Protein AF-A0A9W6PNG7-F1 (afdb_monomer_lite)

Secondary structure (DSSP, 8-state):
-------TTPPPPHHHHHHHHHHHTT--HHHHHHHTT--HHHHHHHHHHHHHHHT-SSHHHHHHHHHHHHHHTS--

pLDDT: mean 88.77, std 13.76, range [39.22, 96.94]

Organism: NCBI:txid2065

Radius of gyration: 12.69 Å; chains: 1; bounding box: 43×22×30 Å

Foldseek 3Di:
DDDDDQLAQDDQDPLLLVLLVVVLVVDDLVNVCVVVVHDSVVSVVSLVNLCSHNVHPDSVRSSVSSVVVVVVPDDD

InterPro domains:
  IPR000792 Transcription regulator LuxR, C-terminal [PF00196] (10-64)
  IPR000792 Transcription regulator LuxR, C-terminal [SM00421] (9-66)
  IPR016032 Signal transduction response regulator, C-terminal effector [SSF46894] (8-69)
  IPR036388 Winged helix-like DNA-binding domain superfamily [G3DSA:1.10.10.10] (2-73)

Structure (mmCIF, N/CA/C/O backbone):
data_AF-A0A9W6PNG7-F1
#
_entry.id   AF-A0A9W6PNG7-F1
#
loop_
_atom_site.group_PDB
_atom_site.id
_atom_site.type_symbol
_atom_site.label_atom_id
_atom_site.label_alt_id
_atom_site.label_comp_id
_atom_site.label_asym_id
_atom_site.label_entity_id
_atom_site.label_seq_id
_atom_site.pdbx_PDB_ins_code
_atom_site.Cartn_x
_atom_site.Cartn_y
_atom_site.Cartn_z
_atom_site.occupancy
_atom_site.B_iso_or_equiv
_atom_site.auth_seq_id
_atom_site.auth_comp_id
_atom_site.auth_asym_id
_atom_site.auth_atom_id
_atom_site.pdbx_PDB_model_num
ATOM 1 N N . MET A 1 1 ? 23.313 -7.329 9.440 1.00 39.22 1 MET A N 1
ATOM 2 C CA . MET A 1 1 ? 21.877 -7.559 9.169 1.00 39.22 1 MET A CA 1
ATOM 3 C C . MET A 1 1 ? 21.121 -6.294 9.548 1.00 39.22 1 MET A C 1
ATOM 5 O O . MET A 1 1 ? 20.892 -6.066 10.726 1.00 39.22 1 MET A O 1
ATOM 9 N N . SER A 1 2 ? 20.843 -5.408 8.589 1.00 43.09 2 SER A N 1
ATOM 10 C CA . SER A 1 2 ? 20.198 -4.119 8.869 1.00 43.09 2 SER A CA 1
ATOM 11 C C . SER A 1 2 ? 18.727 -4.340 9.215 1.00 43.09 2 SER A C 1
ATOM 13 O O . SER A 1 2 ? 17.945 -4.704 8.341 1.00 43.09 2 SER A O 1
ATOM 15 N N . ASN A 1 3 ? 18.368 -4.146 10.483 1.00 49.56 3 ASN A N 1
ATOM 16 C CA . ASN A 1 3 ? 16.989 -4.089 10.954 1.00 49.56 3 ASN A CA 1
ATOM 17 C C . ASN A 1 3 ? 16.396 -2.734 10.524 1.00 49.56 3 ASN A C 1
ATOM 19 O O . ASN A 1 3 ? 16.847 -1.712 11.037 1.00 49.56 3 ASN A O 1
ATOM 23 N N . PRO A 1 4 ? 15.473 -2.659 9.549 1.00 60.16 4 PRO A N 1
ATOM 24 C CA . PRO A 1 4 ? 14.931 -1.377 9.139 1.00 60.16 4 PRO A CA 1
ATOM 25 C C . PRO A 1 4 ? 13.814 -0.981 10.104 1.00 60.16 4 PRO A C 1
ATOM 27 O O . PRO A 1 4 ? 12.815 -1.692 10.221 1.00 60.16 4 PRO A O 1
ATOM 30 N N . GLU A 1 5 ? 13.977 0.159 10.770 1.00 59.09 5 GLU A N 1
ATOM 31 C CA . G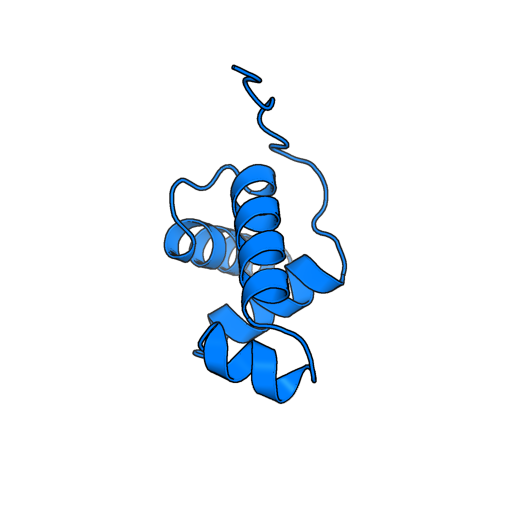LU A 1 5 ? 12.957 0.750 11.635 1.00 59.09 5 GLU A CA 1
ATOM 32 C C . GLU A 1 5 ? 11.572 0.795 10.955 1.00 59.09 5 GLU A C 1
ATOM 34 O O . GLU A 1 5 ? 11.461 1.039 9.741 1.00 59.09 5 GLU A O 1
ATOM 39 N N . PRO A 1 6 ? 10.486 0.556 11.710 1.00 59.19 6 PRO A N 1
ATOM 40 C CA . PRO A 1 6 ? 9.140 0.683 11.182 1.00 59.19 6 PRO A CA 1
ATOM 41 C C . PRO A 1 6 ? 8.863 2.150 10.825 1.00 59.19 6 PRO A C 1
ATOM 43 O O . PRO A 1 6 ? 8.745 2.994 11.703 1.00 59.19 6 PRO A O 1
ATOM 46 N N . LEU A 1 7 ? 8.663 2.451 9.535 1.00 75.56 7 LEU A N 1
ATOM 47 C CA . LEU A 1 7 ? 8.247 3.780 9.036 1.00 75.56 7 LEU A CA 1
ATOM 48 C C . LEU A 1 7 ? 6.793 4.143 9.419 1.00 75.56 7 LEU A C 1
ATOM 50 O O . LEU A 1 7 ? 6.153 4.945 8.736 1.00 75.56 7 LEU A O 1
ATOM 54 N N . ARG A 1 8 ? 6.241 3.499 10.452 1.00 75.88 8 ARG A N 1
ATOM 55 C CA . ARG A 1 8 ? 4.842 3.614 10.867 1.00 75.88 8 ARG A CA 1
ATOM 56 C C . ARG A 1 8 ? 4.490 5.078 11.118 1.00 75.88 8 ARG A C 1
ATOM 58 O O . ARG A 1 8 ? 5.199 5.770 11.837 1.00 75.88 8 ARG A O 1
ATOM 65 N N . GLY A 1 9 ? 3.392 5.531 10.519 1.00 76.06 9 GLY A N 1
ATOM 66 C CA . GLY A 1 9 ? 2.900 6.902 10.680 1.00 76.06 9 GLY A CA 1
ATOM 67 C C . GLY A 1 9 ? 3.524 7.928 9.731 1.00 76.06 9 GLY A C 1
ATOM 68 O O . GLY A 1 9 ? 3.079 9.072 9.716 1.00 76.06 9 GLY A O 1
ATOM 69 N N . GLN A 1 10 ? 4.495 7.549 8.889 1.00 88.50 10 GLN A N 1
ATOM 70 C CA . GLN A 1 10 ? 4.939 8.438 7.815 1.00 88.50 10 GLN A CA 1
ATOM 71 C C . GLN A 1 10 ? 3.874 8.561 6.718 1.00 88.50 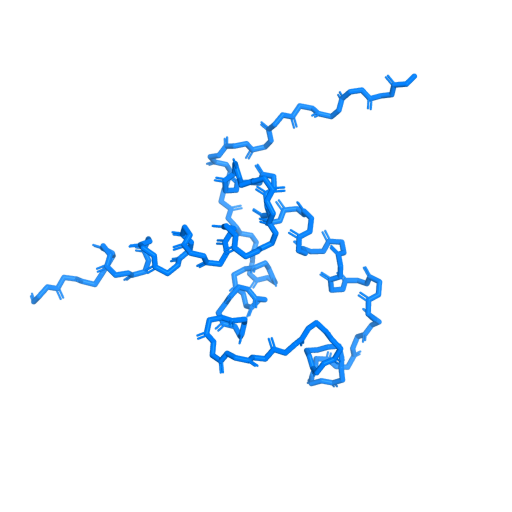10 GLN A C 1
ATOM 73 O O . GLN A 1 10 ? 3.246 7.560 6.352 1.00 88.50 10 GLN A O 1
ATOM 78 N N . PRO A 1 11 ? 3.723 9.752 6.110 1.00 90.12 11 PRO A N 1
ATOM 79 C CA . PRO A 1 11 ? 2.788 9.942 5.017 1.00 90.12 11 PRO A CA 1
ATOM 80 C C . PRO A 1 11 ? 3.162 9.074 3.810 1.00 90.12 11 PRO A C 1
ATOM 82 O O . PRO A 1 11 ? 4.337 8.881 3.458 1.00 90.12 11 PRO A O 1
ATOM 85 N N . LEU A 1 12 ? 2.132 8.548 3.150 1.00 93.25 12 LEU A N 1
ATOM 86 C CA . LEU A 1 12 ? 2.282 7.849 1.882 1.00 93.25 12 LEU A CA 1
ATOM 87 C C . LEU A 1 12 ? 2.742 8.833 0.803 1.00 93.25 12 LEU A C 1
ATOM 89 O O . LEU A 1 12 ? 2.224 9.938 0.662 1.00 93.25 12 LEU A O 1
ATOM 93 N N . SER A 1 13 ? 3.720 8.404 0.013 1.00 94.75 13 SER A N 1
ATOM 94 C CA . SER A 1 13 ? 4.168 9.140 -1.169 1.00 94.75 13 SER A CA 1
ATOM 95 C C . SER A 1 13 ? 3.057 9.125 -2.227 1.00 94.75 13 SER A C 1
ATOM 97 O O . SER A 1 13 ? 2.323 8.137 -2.299 1.00 94.75 13 SER A O 1
ATOM 99 N N . PRO A 1 14 ? 3.004 10.083 -3.169 1.00 93.69 14 PRO A N 1
ATOM 100 C CA . PRO A 1 14 ? 1.998 10.078 -4.238 1.00 93.69 14 PRO A CA 1
ATOM 101 C C . PRO A 1 14 ? 1.937 8.759 -5.028 1.00 93.69 14 PRO A C 1
ATOM 103 O O . PRO A 1 14 ? 0.858 8.259 -5.349 1.00 93.69 14 PRO A O 1
ATOM 106 N N . GLY A 1 15 ? 3.095 8.141 -5.288 1.00 93.25 15 GLY A N 1
ATOM 107 C CA . GLY A 1 15 ? 3.174 6.839 -5.957 1.00 93.25 15 GLY A CA 1
ATOM 108 C C . GLY A 1 15 ? 2.716 5.651 -5.100 1.00 93.25 15 GLY A C 1
ATOM 109 O O . GLY A 1 15 ? 2.260 4.654 -5.650 1.00 93.25 15 GLY A O 1
ATOM 110 N N . GLU A 1 16 ? 2.819 5.741 -3.773 1.00 95.69 16 GLU A N 1
ATOM 111 C CA . GLU A 1 16 ? 2.339 4.714 -2.834 1.00 95.69 16 GLU A CA 1
ATOM 112 C C . GLU A 1 16 ? 0.821 4.824 -2.655 1.00 95.69 16 GLU A C 1
ATOM 114 O O . GLU A 1 16 ? 0.121 3.820 -2.752 1.00 95.69 16 GLU A O 1
ATOM 119 N N . THR A 1 17 ? 0.307 6.048 -2.516 1.00 96.00 17 THR A N 1
ATOM 120 C CA . THR A 1 17 ? -1.132 6.345 -2.502 1.00 96.00 17 THR A CA 1
ATOM 121 C C . THR A 1 17 ? -1.798 5.901 -3.801 1.00 96.00 17 THR A C 1
ATOM 123 O O . THR A 1 17 ? -2.818 5.220 -3.778 1.00 96.00 17 THR A O 1
ATOM 126 N N . THR A 1 18 ? -1.195 6.222 -4.951 1.00 95.44 18 THR A N 1
ATOM 127 C CA . THR A 1 18 ? -1.700 5.789 -6.263 1.00 95.44 18 THR A CA 1
ATOM 128 C C . THR A 1 18 ? -1.745 4.268 -6.365 1.00 95.44 18 THR A C 1
ATOM 130 O O . THR A 1 18 ? -2.726 3.720 -6.864 1.00 95.44 18 THR A O 1
ATOM 133 N N . LEU A 1 19 ? -0.705 3.585 -5.874 1.00 96.31 19 LEU A N 1
ATOM 134 C CA . LEU A 1 19 ? -0.660 2.128 -5.840 1.00 96.31 19 LEU A CA 1
ATOM 135 C C . LEU A 1 19 ? -1.815 1.559 -5.018 1.00 96.31 19 LEU A C 1
ATOM 137 O O . LEU A 1 19 ? -2.586 0.766 -5.547 1.00 96.31 19 LEU 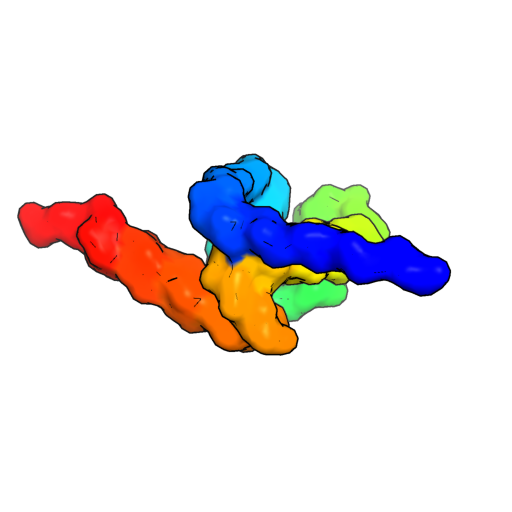A O 1
ATOM 141 N N . LEU A 1 20 ? -1.966 1.993 -3.766 1.00 96.62 20 LEU A N 1
ATOM 142 C CA . LEU A 1 20 ? -3.008 1.484 -2.873 1.00 96.62 20 LEU A CA 1
ATOM 143 C C . LEU A 1 20 ? -4.411 1.775 -3.409 1.00 96.62 20 LEU A C 1
ATOM 145 O O . LEU A 1 20 ? -5.260 0.890 -3.386 1.00 96.62 20 LEU A O 1
ATOM 149 N N . ARG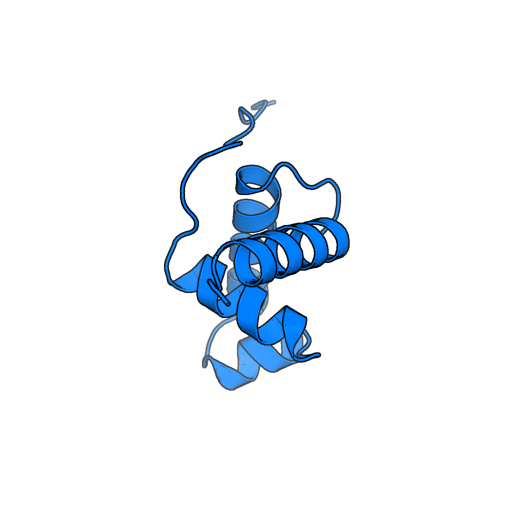 A 1 21 ? -4.632 2.957 -3.995 1.00 95.94 21 ARG A N 1
ATOM 150 C CA . ARG A 1 21 ? -5.899 3.311 -4.648 1.00 95.94 21 ARG A CA 1
ATOM 151 C C . ARG A 1 21 ? -6.258 2.352 -5.781 1.00 95.94 21 ARG A C 1
ATOM 153 O O . ARG A 1 21 ? -7.390 1.884 -5.848 1.00 95.94 21 ARG A O 1
ATOM 160 N N . TYR A 1 22 ? -5.319 2.019 -6.661 1.00 96.50 22 TYR A N 1
ATOM 161 C CA . TYR A 1 22 ? -5.604 1.050 -7.721 1.00 96.50 22 TYR A CA 1
ATOM 162 C C . TYR A 1 22 ? -5.810 -0.367 -7.168 1.00 96.50 22 TYR A C 1
ATOM 164 O O . TYR A 1 22 ? -6.675 -1.089 -7.655 1.00 96.50 22 TYR A O 1
ATOM 172 N N . LEU A 1 23 ? -5.082 -0.763 -6.120 1.00 95.81 23 LEU A N 1
ATOM 173 C CA . LEU A 1 23 ? -5.319 -2.055 -5.471 1.00 95.81 23 LEU A CA 1
ATOM 174 C C . LEU A 1 23 ? -6.723 -2.134 -4.846 1.00 95.81 23 LEU A C 1
ATOM 176 O O . LEU A 1 23 ? -7.393 -3.146 -5.017 1.00 95.81 23 LEU A O 1
ATOM 180 N N . THR A 1 24 ? -7.227 -1.056 -4.227 1.00 95.94 24 THR A N 1
ATOM 181 C CA . THR A 1 24 ? -8.622 -1.009 -3.733 1.00 95.94 24 THR A CA 1
ATOM 182 C C . THR A 1 24 ? -9.670 -1.126 -4.844 1.00 95.94 24 THR A C 1
ATOM 184 O O . THR A 1 24 ? -10.816 -1.458 -4.573 1.00 95.94 24 THR A O 1
ATOM 187 N N . GLN A 1 25 ? -9.286 -0.880 -6.099 1.00 93.88 25 GLN A N 1
ATOM 188 C CA . GLN A 1 25 ? -10.143 -1.022 -7.280 1.00 93.88 25 GLN A CA 1
ATOM 189 C C . GLN A 1 25 ? -10.023 -2.407 -7.944 1.00 93.88 25 GLN A C 1
ATOM 191 O O . GLN A 1 25 ? -10.566 -2.609 -9.026 1.00 93.88 25 GLN A O 1
ATOM 196 N N . GLY A 1 26 ? -9.291 -3.350 -7.339 1.00 95.06 26 GLY A N 1
ATOM 197 C CA . GLY A 1 26 ? -9.133 -4.715 -7.851 1.00 95.06 26 GLY A CA 1
ATOM 198 C C . GLY A 1 26 ? -7.993 -4.902 -8.855 1.00 95.06 26 GLY A C 1
ATOM 199 O O . GLY A 1 26 ? -7.868 -5.969 -9.454 1.00 95.06 26 GLY A O 1
ATOM 200 N N . TYR A 1 27 ? -7.130 -3.901 -9.053 1.00 94.94 27 TYR A N 1
ATOM 201 C CA . TYR A 1 27 ? -5.957 -4.086 -9.905 1.00 94.94 27 TYR A CA 1
ATOM 202 C C . TYR A 1 27 ? -4.915 -4.982 -9.232 1.00 94.94 27 TYR A C 1
ATOM 204 O O . TYR A 1 27 ? -4.695 -4.925 -8.025 1.00 94.94 27 TYR A O 1
ATOM 212 N N . THR A 1 28 ? -4.187 -5.753 -10.039 1.00 94.81 28 THR A N 1
ATOM 213 C CA . THR A 1 28 ? -3.029 -6.525 -9.575 1.00 94.81 28 THR A CA 1
ATOM 214 C C . THR A 1 28 ? -1.737 -5.720 -9.707 1.00 94.81 28 THR A C 1
ATOM 216 O O . THR A 1 28 ? -1.637 -4.782 -10.498 1.00 94.81 28 THR A O 1
ATOM 219 N N . VAL A 1 29 ? -0.689 -6.125 -8.985 1.00 92.38 29 VAL A N 1
ATOM 220 C CA . VAL A 1 29 ? 0.662 -5.535 -9.099 1.00 92.38 29 VAL A CA 1
ATOM 221 C C . VAL A 1 29 ? 1.193 -5.600 -10.537 1.00 92.38 29 VAL A C 1
ATOM 223 O O . VAL A 1 29 ? 1.816 -4.648 -11.007 1.00 92.38 29 VAL A O 1
ATOM 226 N N . ALA A 1 30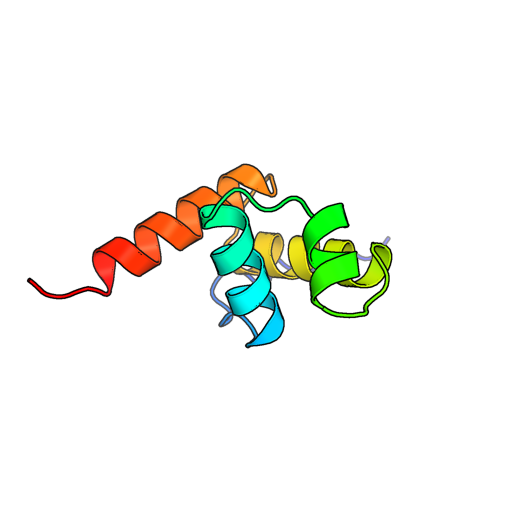 ? 0.939 -6.709 -11.239 1.00 93.31 30 ALA A N 1
ATOM 227 C CA . ALA A 1 30 ? 1.325 -6.877 -12.638 1.00 93.31 30 ALA A CA 1
ATOM 228 C C . ALA A 1 30 ? 0.528 -5.937 -13.556 1.00 93.31 30 ALA A C 1
ATOM 230 O O . ALA A 1 30 ? 1.121 -5.232 -14.370 1.00 93.31 30 ALA A O 1
ATOM 231 N N . GLY A 1 31 ? -0.793 -5.850 -13.362 1.00 94.69 31 GLY A N 1
ATOM 232 C CA . GLY A 1 31 ? -1.646 -4.915 -14.099 1.00 94.69 31 GLY A CA 1
ATOM 233 C C . GLY A 1 31 ? -1.248 -3.454 -13.875 1.00 94.69 31 GLY A C 1
ATOM 234 O O . GLY A 1 31 ? -1.203 -2.674 -14.823 1.00 94.69 31 GLY A O 1
ATOM 235 N N . LEU A 1 32 ? -0.867 -3.087 -12.647 1.00 94.19 32 LEU A N 1
ATOM 236 C CA . LEU A 1 32 ? -0.338 -1.757 -12.339 1.00 94.19 32 LEU A CA 1
ATOM 237 C C . LEU A 1 32 ? 0.976 -1.463 -13.055 1.00 94.19 32 LEU A C 1
ATOM 239 O O . LEU A 1 32 ? 1.184 -0.339 -13.500 1.00 94.19 32 LEU A O 1
ATOM 243 N N . ALA A 1 33 ? 1.881 -2.441 -13.111 1.00 95.44 33 ALA A N 1
ATOM 244 C CA . ALA A 1 33 ? 3.174 -2.273 -13.760 1.00 95.44 33 ALA A CA 1
ATOM 245 C C . ALA A 1 33 ? 2.987 -1.914 -15.240 1.00 95.44 33 ALA A C 1
ATOM 247 O O . ALA A 1 33 ? 3.555 -0.927 -15.705 1.00 95.44 33 ALA A O 1
ATOM 248 N N . LEU A 1 34 ? 2.103 -2.647 -15.924 1.00 96.00 34 LEU A N 1
ATOM 249 C CA . LEU A 1 34 ? 1.717 -2.373 -17.307 1.00 96.00 34 LEU A CA 1
ATOM 250 C C . LEU A 1 34 ? 1.039 -1.005 -17.441 1.00 96.00 34 LEU A C 1
ATOM 252 O O . LEU A 1 34 ? 1.467 -0.183 -18.245 1.00 96.00 34 LEU A O 1
ATOM 256 N N . ARG A 1 35 ? 0.035 -0.723 -16.602 1.00 91.94 35 ARG A N 1
ATOM 257 C CA . ARG A 1 35 ? -0.734 0.531 -16.650 1.00 91.94 35 ARG A CA 1
ATOM 258 C C . ARG A 1 35 ? 0.127 1.775 -16.422 1.00 91.94 35 ARG A C 1
ATOM 260 O O . ARG A 1 35 ? -0.136 2.813 -17.013 1.00 91.94 35 ARG A O 1
ATOM 267 N N . LEU A 1 36 ? 1.123 1.687 -15.544 1.00 89.75 36 LEU A N 1
ATOM 268 C CA . LEU A 1 36 ? 2.004 2.803 -15.190 1.00 89.75 36 LEU A CA 1
ATOM 269 C C . LEU A 1 36 ? 3.287 2.851 -16.034 1.00 89.75 36 LEU A C 1
ATOM 271 O O . LEU A 1 36 ? 4.153 3.673 -15.740 1.00 89.75 36 LEU A O 1
ATOM 275 N N . GLY A 1 37 ? 3.460 1.953 -17.013 1.00 94.12 37 GLY A N 1
ATOM 276 C CA . GLY A 1 37 ? 4.679 1.880 -17.826 1.00 94.12 37 GLY A CA 1
ATOM 277 C C . GLY A 1 37 ? 5.946 1.655 -16.993 1.00 94.12 37 GLY A C 1
ATOM 278 O O . GLY A 1 37 ? 6.998 2.223 -17.276 1.00 94.12 37 GLY A O 1
ATOM 279 N N . THR A 1 38 ? 5.855 0.879 -15.908 1.00 95.00 38 THR A N 1
ATOM 280 C CA . THR A 1 38 ? 6.961 0.673 -14.964 1.00 95.00 38 THR A CA 1
ATOM 281 C C . THR A 1 38 ? 7.245 -0.806 -14.730 1.00 95.00 38 THR A C 1
ATOM 283 O O . THR A 1 38 ? 6.448 -1.683 -15.044 1.00 95.00 38 THR A O 1
ATOM 286 N N . ARG A 1 39 ? 8.400 -1.113 -14.137 1.00 95.69 39 ARG A N 1
ATOM 287 C CA . ARG A 1 39 ? 8.785 -2.497 -13.835 1.00 95.69 39 ARG A CA 1
ATOM 288 C C . ARG A 1 39 ? 7.988 -3.026 -12.644 1.00 95.69 39 ARG A C 1
ATOM 290 O O . ARG A 1 39 ? 7.835 -2.332 -11.638 1.00 95.69 39 ARG A O 1
ATOM 297 N N . ALA A 1 40 ? 7.588 -4.297 -12.694 1.00 94.69 40 ALA A N 1
ATOM 298 C CA . ALA A 1 40 ? 6.914 -4.963 -11.575 1.00 94.69 40 ALA A CA 1
ATOM 299 C C . ALA A 1 40 ? 7.722 -4.879 -10.265 1.00 94.69 40 ALA A C 1
ATOM 301 O O . ALA A 1 40 ? 7.150 -4.678 -9.196 1.00 94.69 40 ALA A O 1
ATOM 302 N N . ALA A 1 41 ? 9.057 -4.943 -10.344 1.00 95.81 41 ALA A N 1
ATOM 303 C CA . ALA A 1 41 ? 9.946 -4.751 -9.197 1.00 95.81 41 ALA A CA 1
ATOM 304 C C . ALA A 1 41 ? 9.765 -3.375 -8.525 1.00 95.81 41 ALA A C 1
ATOM 306 O O . ALA A 1 41 ? 9.736 -3.280 -7.298 1.00 95.81 41 ALA A O 1
ATOM 307 N N . THR A 1 42 ? 9.563 -2.315 -9.312 1.00 94.88 42 THR A N 1
ATOM 308 C CA . THR A 1 42 ? 9.293 -0.966 -8.800 1.00 94.88 42 THR A CA 1
ATOM 309 C C . THR A 1 42 ? 7.962 -0.915 -8.056 1.00 94.88 42 THR A C 1
ATOM 311 O O . THR A 1 42 ? 7.883 -0.337 -6.972 1.00 94.88 42 THR A O 1
ATOM 314 N N . VAL A 1 43 ? 6.921 -1.551 -8.601 1.00 95.75 43 VAL A N 1
ATOM 315 C CA . VAL A 1 43 ? 5.604 -1.640 -7.950 1.00 95.75 43 VAL A CA 1
ATOM 316 C C . VAL A 1 43 ? 5.703 -2.428 -6.640 1.00 95.75 43 VAL A C 1
ATOM 318 O O . VAL A 1 43 ? 5.206 -1.965 -5.617 1.00 95.75 43 VAL A O 1
ATOM 321 N N . ARG A 1 44 ? 6.428 -3.556 -6.625 1.00 95.81 44 ARG A N 1
ATOM 322 C CA . ARG A 1 44 ? 6.677 -4.356 -5.409 1.00 95.81 44 ARG A CA 1
ATOM 323 C C . ARG A 1 44 ? 7.413 -3.559 -4.330 1.00 95.81 44 ARG A C 1
ATOM 325 O O . ARG A 1 44 ? 7.002 -3.582 -3.175 1.00 95.81 44 ARG A O 1
ATOM 332 N N . ARG A 1 45 ? 8.439 -2.786 -4.702 1.00 95.94 45 ARG A N 1
ATOM 333 C CA . ARG A 1 45 ? 9.165 -1.916 -3.760 1.00 95.94 45 ARG A CA 1
ATOM 334 C C . ARG A 1 45 ? 8.264 -0.826 -3.172 1.00 95.94 45 ARG A C 1
ATOM 336 O O . ARG A 1 45 ? 8.355 -0.533 -1.983 1.00 95.94 45 ARG A O 1
ATOM 343 N N . ARG A 1 46 ? 7.383 -0.225 -3.982 1.00 94.81 46 ARG A N 1
ATOM 344 C CA . ARG A 1 46 ? 6.380 0.740 -3.492 1.00 94.81 46 ARG A CA 1
ATOM 345 C C . ARG A 1 46 ? 5.381 0.074 -2.546 1.00 94.81 46 ARG A C 1
ATOM 347 O O . ARG A 1 46 ? 5.097 0.639 -1.498 1.00 94.81 46 ARG A O 1
ATOM 354 N N . ALA A 1 47 ? 4.903 -1.125 -2.878 1.00 95.88 47 ALA A N 1
ATOM 355 C CA . ALA A 1 47 ? 4.006 -1.901 -2.024 1.00 95.88 47 ALA A CA 1
ATOM 356 C C . ALA A 1 47 ? 4.648 -2.224 -0.664 1.00 95.88 47 ALA A C 1
ATOM 358 O O . ALA A 1 47 ? 4.015 -2.059 0.376 1.00 95.88 47 ALA A O 1
ATOM 359 N N . GLU A 1 48 ? 5.926 -2.609 -0.651 1.00 96.00 48 GLU A N 1
ATOM 360 C CA . GLU A 1 48 ? 6.668 -2.855 0.585 1.00 96.00 48 GLU A CA 1
ATOM 361 C C . GLU A 1 48 ? 6.791 -1.594 1.450 1.00 96.00 48 GLU A C 1
ATOM 363 O O . GLU A 1 48 ? 6.551 -1.648 2.658 1.00 96.00 48 GLU A O 1
ATOM 368 N N . ARG A 1 49 ? 7.134 -0.451 0.845 1.00 95.00 49 ARG A N 1
ATOM 369 C CA . ARG A 1 49 ? 7.218 0.827 1.564 1.00 95.00 49 ARG A CA 1
ATOM 370 C C . ARG A 1 49 ? 5.866 1.258 2.120 1.00 95.00 49 ARG A C 1
ATOM 372 O O . ARG A 1 49 ? 5.786 1.588 3.299 1.00 95.00 49 ARG A O 1
ATOM 379 N N . ALA A 1 50 ? 4.813 1.186 1.309 1.00 95.62 50 ALA A N 1
ATOM 380 C CA . ALA A 1 50 ? 3.451 1.497 1.728 1.00 95.62 50 ALA A CA 1
ATOM 381 C C . ALA A 1 50 ? 3.017 0.625 2.917 1.00 95.62 50 ALA A C 1
ATOM 383 O O . ALA A 1 50 ? 2.533 1.145 3.919 1.00 95.62 50 ALA A O 1
ATOM 384 N N . ARG A 1 51 ? 3.291 -0.686 2.855 1.00 96.00 51 ARG A N 1
ATOM 385 C CA . ARG A 1 51 ? 3.038 -1.630 3.951 1.00 96.00 51 ARG A CA 1
ATOM 386 C C . ARG A 1 51 ? 3.744 -1.203 5.240 1.00 96.00 51 ARG A C 1
ATOM 388 O O 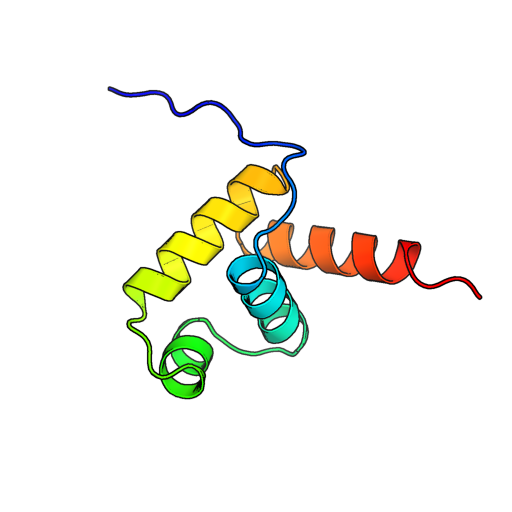. ARG A 1 51 ? 3.108 -1.146 6.287 1.00 96.00 51 ARG A O 1
ATOM 395 N N . ARG A 1 52 ? 5.039 -0.874 5.168 1.00 94.69 52 ARG A N 1
ATOM 396 C CA . ARG A 1 52 ? 5.818 -0.430 6.340 1.00 94.69 52 ARG A CA 1
ATOM 397 C C . ARG A 1 52 ? 5.273 0.872 6.933 1.00 94.69 52 ARG A C 1
ATOM 399 O O . ARG A 1 52 ? 5.162 0.967 8.150 1.00 94.69 52 ARG A O 1
ATOM 406 N N . LYS A 1 53 ? 4.889 1.834 6.088 1.00 94.56 53 LYS A N 1
ATOM 407 C CA . LYS A 1 53 ? 4.329 3.129 6.514 1.00 94.56 53 LYS A CA 1
ATOM 408 C C . LYS A 1 53 ? 2.963 3.012 7.184 1.00 94.56 53 LYS A C 1
ATOM 410 O O . LYS A 1 53 ? 2.716 3.657 8.198 1.00 94.56 53 LYS A O 1
ATOM 415 N N . LEU A 1 54 ? 2.107 2.137 6.659 1.00 93.62 54 LEU A N 1
ATOM 416 C CA . LEU A 1 54 ? 0.806 1.825 7.255 1.00 93.62 54 LEU A CA 1
ATOM 417 C C . LEU A 1 54 ? 0.908 0.865 8.446 1.00 93.62 54 LEU A C 1
ATOM 419 O O . LEU A 1 54 ? -0.075 0.637 9.138 1.00 93.62 54 LEU A O 1
ATOM 423 N N . GLY A 1 55 ? 2.084 0.287 8.696 1.00 93.69 55 GLY A N 1
ATOM 424 C CA . GLY A 1 55 ? 2.272 -0.685 9.766 1.00 93.69 55 GLY A CA 1
ATOM 425 C C . GLY A 1 55 ? 1.627 -2.044 9.512 1.00 93.69 55 GLY A C 1
ATOM 426 O O . GLY A 1 55 ? 1.462 -2.813 10.459 1.00 93.69 55 GLY A O 1
ATOM 427 N N . ALA A 1 56 ? 1.300 -2.347 8.260 1.00 94.75 56 ALA A N 1
ATOM 428 C CA . ALA A 1 56 ? 0.675 -3.593 7.858 1.00 94.75 56 ALA A CA 1
ATOM 429 C C . ALA A 1 56 ? 1.674 -4.761 7.804 1.00 94.75 56 ALA A C 1
ATOM 431 O O . ALA A 1 56 ? 2.876 -4.596 7.594 1.00 94.75 56 ALA A O 1
ATOM 432 N N . THR A 1 57 ? 1.156 -5.974 7.956 1.00 93.94 57 THR A N 1
ATOM 433 C CA . THR A 1 57 ? 1.919 -7.232 7.893 1.00 93.94 57 THR A CA 1
ATOM 434 C C . THR A 1 57 ? 1.937 -7.816 6.484 1.00 93.94 57 THR A C 1
ATOM 436 O O . THR A 1 57 ? 2.942 -8.379 6.046 1.00 93.94 57 THR A O 1
ATOM 439 N N . THR A 1 58 ? 0.871 -7.597 5.718 1.00 95.88 58 THR A N 1
ATOM 440 C CA . THR A 1 58 ? 0.718 -8.034 4.327 1.00 95.88 58 THR A CA 1
ATOM 441 C C . THR A 1 58 ? 0.314 -6.857 3.439 1.00 95.88 58 THR A C 1
ATOM 443 O O . THR A 1 58 ? -0.042 -5.784 3.928 1.00 95.88 58 THR A O 1
ATOM 446 N N . LEU A 1 59 ? 0.409 -7.031 2.117 1.00 95.31 59 LEU A N 1
ATOM 447 C CA . LEU A 1 59 ? -0.088 -6.024 1.178 1.00 95.31 59 LEU A CA 1
ATOM 448 C C . LEU A 1 59 ? -1.610 -5.880 1.279 1.00 95.31 59 LEU A C 1
ATOM 450 O O . LEU A 1 59 ? -2.103 -4.762 1.266 1.00 95.31 59 LEU A O 1
ATOM 454 N N . ASP A 1 60 ? -2.329 -6.989 1.438 1.00 96.19 60 ASP A N 1
ATOM 455 C CA . ASP A 1 60 ? -3.783 -6.983 1.616 1.00 96.19 60 ASP A CA 1
ATOM 456 C C . ASP A 1 60 ? -4.201 -6.186 2.864 1.00 96.19 60 ASP A C 1
ATOM 458 O O . ASP A 1 60 ? -4.997 -5.255 2.773 1.00 96.19 60 ASP A O 1
ATOM 462 N N . HIS A 1 61 ? -3.530 -6.423 3.996 1.00 96.75 61 HIS A N 1
ATOM 463 C CA . HIS A 1 61 ? -3.728 -5.640 5.216 1.00 96.75 61 HIS A CA 1
ATOM 464 C C . HIS A 1 61 ? -3.440 -4.141 4.984 1.00 96.75 61 HIS A C 1
ATOM 466 O O . HIS A 1 61 ? -4.174 -3.281 5.463 1.00 96.75 61 HIS A O 1
ATOM 472 N N . ALA A 1 62 ? -2.418 -3.794 4.192 1.00 96.62 62 ALA A N 1
ATOM 473 C CA . ALA A 1 62 ? -2.144 -2.400 3.834 1.00 96.62 62 ALA A CA 1
ATOM 474 C C . ALA A 1 62 ? -3.276 -1.774 2.995 1.00 96.62 62 ALA A C 1
ATOM 476 O O . ALA A 1 62 ? -3.625 -0.613 3.200 1.00 96.62 62 ALA A O 1
ATOM 477 N N . VAL A 1 63 ? -3.866 -2.537 2.070 1.00 96.94 63 VAL A N 1
ATOM 478 C CA . VAL A 1 63 ? -5.011 -2.108 1.250 1.00 96.94 63 VAL A CA 1
ATOM 479 C C . VAL A 1 63 ? -6.247 -1.880 2.123 1.00 96.94 63 VAL A C 1
ATOM 481 O O . VAL A 1 63 ? -6.911 -0.855 1.972 1.00 96.94 63 VAL A O 1
ATOM 484 N N . GLN A 1 64 ? -6.515 -2.774 3.079 1.00 96.62 64 GLN A N 1
ATOM 485 C CA . GLN A 1 64 ? -7.612 -2.633 4.041 1.00 96.62 64 GLN A CA 1
ATOM 486 C C . GLN A 1 64 ? -7.459 -1.380 4.915 1.00 96.62 64 GLN A C 1
ATOM 488 O O . GLN A 1 64 ? -8.397 -0.591 5.014 1.00 96.62 64 GLN A O 1
ATOM 493 N N . LEU A 1 65 ? -6.275 -1.154 5.500 1.00 95.31 65 LEU A N 1
ATOM 494 C CA . LEU A 1 65 ? -6.002 0.044 6.306 1.00 95.31 65 LEU A CA 1
ATOM 495 C C . LEU A 1 65 ? -6.166 1.328 5.488 1.00 95.31 65 LEU A C 1
ATOM 497 O O . LEU A 1 65 ? -6.762 2.294 5.961 1.00 95.31 65 LEU A O 1
ATOM 501 N N . TYR A 1 66 ? -5.678 1.335 4.246 1.00 95.75 66 TYR A N 1
ATOM 502 C CA . TYR A 1 66 ? -5.846 2.477 3.354 1.00 95.75 66 TYR A CA 1
ATOM 503 C C . TYR A 1 66 ? -7.324 2.748 3.042 1.00 95.75 66 TYR A C 1
ATOM 505 O O . TYR A 1 66 ? -7.770 3.888 3.133 1.00 95.75 66 TYR A O 1
ATOM 513 N N . ALA A 1 67 ? -8.113 1.714 2.734 1.00 95.31 67 ALA A N 1
ATOM 514 C CA . ALA A 1 67 ? -9.546 1.864 2.486 1.00 95.31 67 ALA A CA 1
ATOM 515 C C . ALA A 1 67 ? -10.289 2.448 3.704 1.00 95.31 67 ALA A C 1
ATOM 517 O O . ALA A 1 67 ? -11.120 3.342 3.543 1.00 95.31 67 ALA A O 1
ATOM 518 N N . GLN A 1 68 ? -9.943 2.007 4.919 1.00 94.12 68 GLN A N 1
ATOM 519 C CA . GLN A 1 68 ? -10.501 2.546 6.166 1.00 94.12 68 GLN A CA 1
ATOM 520 C C . GLN A 1 68 ? -10.155 4.031 6.358 1.00 94.12 68 GLN A C 1
ATOM 522 O O . GLN A 1 68 ? -11.036 4.825 6.681 1.00 94.12 68 GLN A O 1
ATOM 527 N N . GLN A 1 69 ? -8.903 4.431 6.100 1.00 91.50 69 GLN A N 1
ATOM 528 C CA . GLN A 1 69 ? -8.480 5.838 6.165 1.00 91.50 69 GLN A CA 1
ATOM 529 C C . GLN A 1 69 ? -9.264 6.719 5.182 1.00 91.50 69 GLN A C 1
ATOM 531 O O . GLN A 1 69 ? -9.708 7.805 5.546 1.00 91.50 69 GLN A O 1
ATOM 536 N N . GLN A 1 70 ? -9.483 6.239 3.954 1.00 91.12 70 GLN A N 1
ATOM 537 C CA . GLN A 1 70 ? -10.245 6.969 2.937 1.00 91.12 70 GLN A CA 1
ATOM 538 C C . GLN A 1 70 ? -11.731 7.097 3.302 1.00 91.12 70 GLN A C 1
ATOM 540 O O . GLN A 1 70 ? -12.340 8.128 3.023 1.00 91.12 70 GLN A O 1
ATOM 545 N N . ALA A 1 71 ? -12.312 6.070 3.930 1.00 87.56 71 ALA A N 1
ATOM 546 C CA . ALA A 1 71 ? -13.683 6.117 4.430 1.00 87.56 71 ALA A CA 1
ATOM 547 C C . ALA A 1 71 ? -13.832 7.111 5.594 1.00 87.56 71 ALA A C 1
ATOM 549 O O . ALA A 1 71 ? -14.791 7.876 5.614 1.00 87.56 71 ALA A O 1
ATOM 550 N N . ALA A 1 72 ? -12.865 7.147 6.517 1.00 85.62 72 ALA A N 1
ATOM 551 C CA . ALA A 1 72 ? -12.848 8.088 7.638 1.00 85.62 72 ALA A CA 1
ATOM 552 C C . ALA A 1 72 ? -12.609 9.546 7.201 1.00 85.62 72 ALA A C 1
ATOM 554 O O . ALA A 1 72 ? -13.130 10.469 7.819 1.00 85.62 72 ALA A O 1
ATOM 555 N N . ALA A 1 73 ? -11.839 9.760 6.129 1.00 80.06 73 ALA A N 1
ATOM 556 C CA . ALA A 1 73 ? -11.525 11.087 5.599 1.00 80.06 73 ALA A CA 1
ATOM 557 C C . ALA A 1 73 ? -12.651 11.715 4.760 1.00 80.06 73 ALA A C 1
ATOM 559 O O . ALA A 1 73 ? -12.538 12.878 4.376 1.00 80.06 73 ALA A O 1
ATOM 560 N N . ARG A 1 74 ? -13.716 10.970 4.438 1.00 70.81 74 ARG A N 1
ATOM 561 C CA . ARG A 1 74 ? -14.867 11.483 3.690 1.00 70.81 74 ARG A CA 1
ATOM 562 C C . ARG A 1 74 ? -15.930 11.971 4.686 1.00 70.81 74 ARG A C 1
ATOM 564 O O . ARG A 1 74 ? -16.666 11.133 5.207 1.00 70.81 74 ARG A O 1
ATOM 571 N N . PRO A 1 75 ? -16.023 13.284 4.981 1.00 55.03 75 PRO A N 1
ATOM 572 C CA . PRO A 1 75 ? -17.119 13.801 5.791 1.00 55.03 75 PRO A CA 1
ATOM 573 C C . PRO A 1 75 ? -18.451 13.538 5.077 1.00 55.03 75 PRO A C 1
ATOM 575 O O . PRO A 1 75 ? -18.519 13.566 3.843 1.00 55.03 75 PRO A O 1
ATOM 578 N N . ARG A 1 76 ? -19.470 13.207 5.874 1.00 52.09 76 ARG A N 1
ATOM 579 C CA . ARG A 1 76 ? -20.863 13.094 5.431 1.00 52.09 76 ARG A CA 1
ATOM 580 C C . ARG A 1 76 ? -21.400 14.439 4.968 1.00 52.09 76 ARG A C 1
ATOM 582 O O . ARG A 1 76 ? -21.040 15.449 5.610 1.00 52.09 76 ARG A O 1
#

Sequence (76 aa):
MSNPEPLRGQPLSPGETTLLRYLTQGYTVAGLALRLGTRAATVRRRAERARRKLGATTLDHAVQLYAQQQAAARPR